Protein AF-A0A382RMR1-F1 (afdb_monomer_lite)

Secondary structure (DSSP, 8-state):
-------S-S------GGGGTT--SSSPEEEEEESSEEEEEEEEE-TTS-EEEEEEEEEE--------

Structure (mmCIF, N/CA/C/O backbone):
data_AF-A0A382RMR1-F1
#
_entry.id   AF-A0A382RMR1-F1
#
loop_
_atom_site.group_PDB
_atom_site.id
_atom_site.type_symbol
_atom_site.label_atom_id
_atom_site.label_alt_id
_atom_site.label_comp_id
_atom_site.label_asym_id
_atom_site.label_entity_id
_atom_site.label_seq_id
_atom_site.pdbx_PDB_ins_code
_atom_site.Cartn_x
_atom_site.Cartn_y
_atom_site.Cartn_z
_atom_site.occupancy
_atom_site.B_iso_or_equiv
_atom_site.auth_seq_id
_atom_site.auth_comp_id
_atom_site.auth_asym_id
_atom_site.auth_atom_id
_atom_site.pdbx_PDB_model_num
ATOM 1 N N . MET A 1 1 ? -2.819 20.619 -21.214 1.00 34.28 1 MET A N 1
ATOM 2 C CA . MET A 1 1 ? -3.187 19.843 -20.014 1.00 34.28 1 MET A CA 1
ATOM 3 C C . MET A 1 1 ? -3.705 18.513 -20.513 1.00 34.28 1 MET A C 1
ATOM 5 O O . MET A 1 1 ? -4.781 18.492 -21.089 1.00 34.28 1 MET A O 1
ATOM 9 N N . ILE A 1 2 ? -2.891 17.461 -20.454 1.00 33.59 2 ILE A N 1
ATOM 10 C CA . ILE A 1 2 ? -3.333 16.119 -20.839 1.00 33.59 2 ILE A CA 1
ATOM 11 C C . ILE A 1 2 ? -3.698 15.435 -19.526 1.00 33.59 2 ILE A C 1
ATOM 13 O O . ILE A 1 2 ? -2.818 15.046 -18.761 1.00 33.59 2 ILE A O 1
ATOM 17 N N . GLU A 1 3 ? -4.995 15.399 -19.226 1.00 38.50 3 GLU A N 1
ATOM 18 C CA . GLU A 1 3 ? -5.536 14.513 -18.201 1.00 38.50 3 GLU A CA 1
ATOM 19 C C . GLU A 1 3 ? -5.312 13.079 -18.677 1.00 38.50 3 GLU A C 1
ATOM 21 O O . GLU A 1 3 ? -5.997 12.570 -19.562 1.00 38.50 3 GLU A O 1
ATOM 26 N N . HIS A 1 4 ? -4.294 12.437 -18.114 1.00 40.28 4 HIS A N 1
ATOM 27 C CA . HIS A 1 4 ? -4.103 11.004 -18.243 1.00 40.28 4 HIS A CA 1
ATOM 28 C C . HIS A 1 4 ? -5.049 10.306 -17.263 1.00 40.28 4 HIS A C 1
ATOM 30 O O . HIS A 1 4 ? -4.632 9.836 -16.207 1.00 40.28 4 HIS A O 1
ATOM 36 N N . SER A 1 5 ? -6.334 10.233 -17.606 1.00 49.28 5 SER A N 1
ATOM 37 C CA . SER A 1 5 ? -7.253 9.268 -16.998 1.00 49.28 5 SER A CA 1
ATOM 38 C C . SER A 1 5 ? -6.898 7.883 -17.546 1.00 49.28 5 SER A C 1
ATOM 40 O O . SER A 1 5 ? -7.551 7.368 -18.453 1.00 49.28 5 SER A O 1
ATOM 42 N N . ALA A 1 6 ? -5.782 7.315 -17.083 1.00 40.41 6 ALA A N 1
ATOM 43 C CA . ALA A 1 6 ? -5.406 5.961 -17.460 1.00 40.41 6 ALA A CA 1
ATOM 44 C C . ALA A 1 6 ? -6.509 4.991 -16.984 1.00 40.41 6 ALA A C 1
ATOM 46 O O . ALA A 1 6 ? -6.983 5.129 -15.851 1.00 40.41 6 ALA A O 1
ATOM 47 N N . PRO A 1 7 ? -6.958 4.045 -17.830 1.00 40.31 7 PRO A N 1
ATOM 48 C CA . PRO A 1 7 ? -8.010 3.111 -17.457 1.00 40.31 7 PRO A CA 1
ATOM 49 C C . PRO A 1 7 ? -7.576 2.296 -16.231 1.00 40.31 7 PRO A C 1
ATOM 51 O O . PRO A 1 7 ? -6.469 1.767 -16.199 1.00 40.31 7 PRO A O 1
ATOM 54 N N . GLN A 1 8 ? -8.450 2.212 -15.223 1.00 50.16 8 GLN A N 1
ATOM 55 C CA . GLN A 1 8 ? -8.225 1.625 -13.887 1.00 50.16 8 GLN A CA 1
ATOM 56 C C . GLN A 1 8 ? -7.933 0.109 -13.866 1.00 50.16 8 GLN A C 1
ATOM 58 O O . GLN A 1 8 ? -7.905 -0.499 -12.799 1.00 50.16 8 GLN A O 1
ATOM 63 N N . GLU A 1 9 ? -7.694 -0.514 -15.016 1.00 45.88 9 GLU A N 1
ATOM 64 C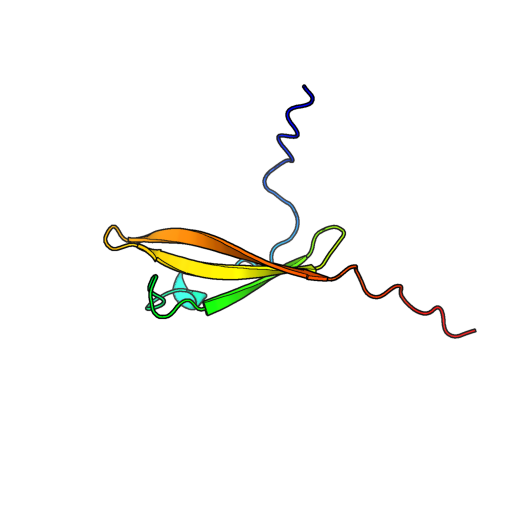 CA . GLU A 1 9 ? -7.558 -1.963 -15.162 1.00 45.88 9 GLU A CA 1
ATOM 65 C C . GLU A 1 9 ? -6.186 -2.336 -15.735 1.00 45.88 9 GLU A C 1
ATOM 67 O O . GLU A 1 9 ? -6.078 -2.960 -16.786 1.00 45.88 9 GLU A O 1
ATOM 72 N N . TYR A 1 10 ? -5.107 -1.958 -15.049 1.00 42.19 10 TYR A N 1
ATOM 73 C CA . TYR A 1 10 ? -3.776 -2.494 -15.346 1.00 42.19 10 TYR A CA 1
ATOM 74 C C . TYR A 1 10 ? -3.333 -3.424 -14.218 1.00 42.19 10 TYR A C 1
ATOM 76 O O . TYR A 1 10 ? -2.993 -2.986 -13.123 1.00 42.19 10 TYR A O 1
ATOM 84 N N . TYR A 1 11 ? -3.447 -4.726 -14.509 1.00 45.50 11 TYR A N 1
ATOM 85 C CA . TYR A 1 11 ? -2.930 -5.902 -13.798 1.00 45.50 11 TYR A CA 1
ATOM 86 C C . TYR A 1 11 ? -2.250 -5.627 -12.449 1.00 45.50 11 TYR A C 1
ATOM 88 O O . TYR A 1 11 ? -1.032 -5.674 -12.297 1.00 45.50 11 TYR A O 1
ATOM 96 N N . SER A 1 12 ? -3.072 -5.433 -11.425 1.00 48.41 12 SER A N 1
ATOM 97 C CA . SER A 1 12 ? -2.655 -5.627 -10.045 1.00 48.41 12 SER A CA 1
ATOM 98 C C . SER A 1 12 ? -2.708 -7.130 -9.764 1.00 48.41 12 SER A C 1
ATOM 100 O O . SER A 1 12 ? -3.702 -7.789 -10.073 1.00 48.41 12 SER A O 1
ATOM 102 N N . ARG A 1 13 ? -1.684 -7.705 -9.117 1.00 55.00 13 ARG A N 1
ATOM 103 C CA . ARG A 1 13 ? -1.989 -8.772 -8.150 1.00 55.00 13 ARG A CA 1
ATOM 104 C C . ARG A 1 13 ? -3.012 -8.128 -7.225 1.00 55.00 13 ARG A C 1
ATOM 106 O O . ARG A 1 13 ? -2.635 -7.215 -6.498 1.00 55.00 13 ARG A O 1
ATOM 113 N N . GLY A 1 14 ? -4.290 -8.458 -7.409 1.00 58.66 14 GLY A N 1
ATOM 114 C CA . GLY A 1 14 ? -5.385 -7.757 -6.756 1.00 58.66 14 GLY A CA 1
ATOM 115 C C . GLY A 1 14 ? -5.123 -7.788 -5.264 1.00 58.66 14 GLY A C 1
ATOM 116 O O . GLY A 1 14 ? -5.182 -8.860 -4.671 1.00 58.66 14 GLY A O 1
ATOM 117 N N . ILE A 1 15 ? -4.745 -6.643 -4.697 1.00 64.06 15 ILE A N 1
ATOM 118 C CA . ILE A 1 15 ? -4.570 -6.511 -3.259 1.00 64.06 15 ILE A CA 1
ATOM 119 C C . ILE A 1 15 ? -5.965 -6.726 -2.691 1.00 64.06 15 ILE A C 1
ATOM 121 O O . ILE A 1 15 ? -6.864 -5.906 -2.895 1.00 64.06 15 ILE A O 1
ATOM 125 N N . ALA A 1 16 ? -6.179 -7.880 -2.071 1.00 65.19 16 ALA A N 1
ATOM 126 C CA . ALA A 1 16 ? -7.442 -8.168 -1.437 1.00 65.19 16 ALA A CA 1
ATOM 127 C C . ALA A 1 16 ? -7.565 -7.252 -0.220 1.00 65.19 16 ALA A C 1
ATOM 129 O O . ALA A 1 16 ? -6.582 -6.950 0.451 1.00 65.19 16 ALA A O 1
ATOM 130 N N . TYR A 1 17 ? -8.789 -6.862 0.136 1.00 65.31 17 TYR A N 1
ATOM 131 C CA . TYR A 1 17 ? -9.040 -6.128 1.381 1.00 65.31 17 TYR A CA 1
ATOM 132 C C . TYR A 1 17 ? -8.387 -6.810 2.602 1.00 65.31 17 TYR A C 1
ATOM 134 O O . TYR A 1 17 ? -7.932 -6.145 3.527 1.00 65.31 17 TYR A O 1
ATOM 142 N N . GLY A 1 18 ? -8.292 -8.146 2.585 1.00 70.69 18 GLY A N 1
ATOM 143 C CA . GLY A 1 18 ? -7.595 -8.928 3.605 1.00 70.69 18 GLY A CA 1
ATOM 144 C C . GLY A 1 18 ? -6.097 -8.632 3.729 1.00 70.69 18 GLY A C 1
ATOM 145 O O . GLY A 1 18 ? -5.592 -8.666 4.845 1.00 70.69 18 GLY A O 1
ATOM 146 N N . ASP A 1 19 ? -5.412 -8.288 2.637 1.00 74.06 19 ASP A N 1
ATOM 147 C CA . ASP A 1 19 ? -3.967 -8.012 2.623 1.00 74.06 19 ASP A CA 1
ATOM 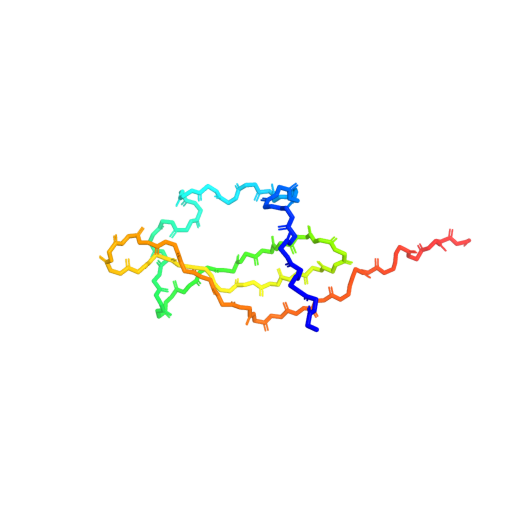148 C C . ASP A 1 19 ? -3.613 -6.700 3.340 1.00 74.06 19 ASP A C 1
ATOM 150 O O . ASP A 1 19 ? -2.498 -6.529 3.827 1.00 74.06 19 ASP A O 1
ATOM 154 N N . VAL A 1 20 ? -4.574 -5.775 3.424 1.00 81.00 20 VAL A N 1
ATOM 155 C CA . VAL A 1 20 ? -4.432 -4.462 4.082 1.00 81.00 20 VAL A CA 1
ATOM 156 C C . VAL A 1 20 ? -5.244 -4.362 5.374 1.00 81.00 20 VAL A C 1
ATOM 158 O O . VAL A 1 20 ? -5.256 -3.323 6.036 1.00 81.00 20 VAL A O 1
ATOM 161 N N . LYS A 1 21 ? -5.933 -5.439 5.765 1.00 81.25 21 LYS A N 1
ATOM 162 C CA . LYS A 1 21 ? -6.770 -5.462 6.964 1.00 81.25 21 LYS A CA 1
ATOM 163 C C . LYS A 1 21 ? -5.893 -5.342 8.212 1.00 81.25 21 LYS A C 1
ATOM 165 O O . LYS A 1 21 ? -5.083 -6.217 8.497 1.00 81.25 21 LYS A O 1
ATOM 170 N N . GLY A 1 22 ? -6.104 -4.275 8.981 1.00 84.56 22 GLY A N 1
ATOM 171 C CA . GLY A 1 22 ? -5.330 -3.970 10.190 1.00 84.56 22 GLY A CA 1
ATOM 172 C C . GLY A 1 22 ? -4.125 -3.058 9.954 1.00 84.56 22 GLY A C 1
ATOM 173 O O . GLY A 1 22 ? -3.516 -2.620 10.925 1.00 84.56 22 GLY A O 1
ATOM 174 N N . ALA A 1 23 ? -3.811 -2.728 8.698 1.00 89.44 23 ALA A N 1
ATOM 175 C CA . ALA A 1 23 ? -2.863 -1.671 8.385 1.00 89.44 23 ALA A CA 1
ATOM 176 C C . ALA A 1 23 ? -3.494 -0.307 8.692 1.00 89.44 23 ALA A C 1
ATOM 178 O O . ALA A 1 23 ? -4.627 -0.039 8.286 1.00 89.44 23 ALA A O 1
ATOM 179 N N . THR A 1 24 ? -2.749 0.556 9.377 1.00 91.69 24 THR A N 1
ATOM 180 C CA . THR A 1 24 ? -3.180 1.912 9.746 1.00 91.69 24 THR A CA 1
ATOM 181 C C . THR A 1 24 ? -2.228 2.945 9.159 1.00 91.69 24 THR A C 1
ATOM 183 O O . THR A 1 24 ? -1.163 2.612 8.643 1.00 91.69 24 THR A O 1
ATOM 186 N N . LYS A 1 25 ? -2.573 4.229 9.264 1.00 89.69 25 LYS A N 1
ATOM 187 C CA . LYS A 1 25 ? -1.698 5.317 8.807 1.00 89.69 25 LYS A CA 1
ATOM 188 C C . LYS A 1 25 ? -0.318 5.301 9.477 1.00 89.69 25 LYS A C 1
ATOM 190 O O . LYS A 1 25 ? 0.676 5.648 8.846 1.00 89.69 25 LYS A O 1
ATOM 195 N N . GLU A 1 26 ? -0.266 4.910 10.749 1.00 93.25 26 GLU A N 1
ATOM 196 C CA . GLU A 1 26 ? 0.969 4.816 11.538 1.00 93.25 26 GLU A CA 1
ATOM 197 C C . GLU A 1 26 ? 1.724 3.504 11.285 1.00 93.25 26 GLU A C 1
ATOM 199 O O . GLU A 1 26 ? 2.942 3.445 11.449 1.00 93.25 26 GLU A O 1
ATOM 204 N N . SER A 1 27 ? 1.012 2.459 10.856 1.00 92.25 27 SER A N 1
ATOM 205 C CA . SER A 1 27 ? 1.575 1.151 10.528 1.00 92.25 27 SER A CA 1
ATOM 206 C C . SER A 1 27 ? 1.022 0.641 9.189 1.00 92.25 27 SER A C 1
ATOM 208 O O . SER A 1 27 ? 0.168 -0.252 9.162 1.00 92.25 27 SER A O 1
ATOM 210 N N . PRO A 1 28 ? 1.453 1.238 8.061 1.00 91.50 28 PRO A N 1
ATOM 211 C CA . PRO A 1 28 ? 0.975 0.841 6.748 1.00 91.50 28 PRO A CA 1
ATOM 212 C C . PRO A 1 28 ? 1.685 -0.425 6.266 1.00 91.50 28 PRO A C 1
ATOM 214 O O . PRO A 1 28 ? 2.823 -0.713 6.647 1.00 91.50 28 PRO A O 1
ATOM 217 N N . VAL A 1 29 ? 1.049 -1.149 5.350 1.00 90.25 29 VAL A N 1
ATOM 218 C CA . VAL A 1 29 ? 1.688 -2.263 4.642 1.00 90.25 29 VAL A CA 1
ATOM 219 C C . VAL A 1 29 ? 2.319 -1.783 3.343 1.00 90.25 29 VAL A C 1
ATOM 221 O O . VAL A 1 29 ? 1.840 -0.847 2.703 1.00 90.25 29 VAL A O 1
ATOM 224 N N . LYS A 1 30 ? 3.409 -2.434 2.935 1.00 89.06 30 LYS A N 1
ATOM 225 C CA . LYS A 1 30 ? 4.047 -2.175 1.643 1.00 89.06 30 LYS A CA 1
ATOM 226 C C . LYS A 1 30 ? 3.389 -3.013 0.561 1.00 89.06 30 LYS A C 1
ATOM 228 O O . LYS A 1 30 ? 3.353 -4.236 0.673 1.00 89.06 30 LYS A O 1
ATOM 233 N N . ILE A 1 31 ? 2.945 -2.362 -0.505 1.00 86.19 31 ILE A N 1
ATOM 234 C CA . ILE A 1 31 ? 2.435 -3.030 -1.703 1.00 86.19 31 ILE A CA 1
ATOM 235 C C . ILE A 1 31 ? 3.231 -2.586 -2.925 1.00 86.19 31 ILE A C 1
ATOM 237 O O . ILE A 1 31 ? 3.708 -1.455 -2.986 1.00 86.19 31 ILE A O 1
ATOM 241 N N . ALA A 1 32 ? 3.363 -3.475 -3.903 1.00 84.44 32 ALA A N 1
ATOM 242 C CA . ALA A 1 32 ? 3.981 -3.171 -5.184 1.00 84.44 32 ALA A CA 1
ATOM 243 C C . ALA A 1 32 ? 2.913 -3.203 -6.280 1.00 84.44 32 ALA A C 1
ATOM 245 O O . ALA A 1 32 ? 2.197 -4.198 -6.412 1.00 84.44 32 ALA A O 1
ATOM 246 N N . ARG A 1 33 ? 2.820 -2.136 -7.075 1.00 81.50 33 ARG A N 1
ATOM 247 C CA . ARG A 1 33 ? 2.033 -2.106 -8.312 1.00 81.50 33 ARG A CA 1
ATOM 248 C C . ARG A 1 33 ? 2.994 -2.091 -9.490 1.00 81.50 33 ARG A C 1
ATOM 250 O O . ARG A 1 33 ? 3.919 -1.279 -9.531 1.00 81.50 33 ARG A O 1
ATOM 257 N N . GLN A 1 34 ? 2.791 -3.017 -10.417 1.00 76.38 34 GLN A N 1
ATOM 258 C CA . GLN A 1 34 ? 3.618 -3.135 -11.606 1.00 76.38 34 GLN A CA 1
ATOM 259 C C . GLN A 1 34 ? 2.854 -2.568 -12.798 1.00 76.38 34 GLN A C 1
ATOM 261 O O . GLN A 1 34 ? 1.829 -3.110 -13.201 1.00 76.38 34 GLN A O 1
ATOM 266 N N . GLU A 1 35 ? 3.377 -1.481 -13.353 1.00 72.56 35 GLU A N 1
ATOM 267 C CA . GLU A 1 35 ? 2.930 -0.910 -14.624 1.00 72.56 35 GLU A CA 1
ATOM 268 C C . GLU A 1 35 ? 4.106 -1.010 -15.618 1.00 72.56 35 GLU A C 1
ATOM 270 O O . GLU A 1 35 ? 4.619 -2.101 -15.875 1.00 72.56 35 GLU A O 1
ATOM 275 N N . PHE A 1 36 ? 4.602 0.122 -16.124 1.00 73.38 36 PHE A N 1
ATOM 276 C CA . PHE A 1 36 ? 5.869 0.226 -16.872 1.00 73.38 36 PHE A CA 1
ATOM 277 C C . PHE A 1 36 ? 7.102 0.243 -15.956 1.00 73.38 36 PHE A C 1
ATOM 279 O O . PHE A 1 36 ? 8.217 -0.061 -16.370 1.00 73.38 36 PHE A O 1
ATOM 286 N N . VAL A 1 37 ? 6.877 0.602 -14.698 1.00 76.44 37 VAL A N 1
ATOM 287 C CA . VAL A 1 37 ? 7.834 0.660 -13.596 1.00 76.44 37 VAL A CA 1
ATOM 288 C C . VAL A 1 37 ? 7.186 -0.013 -12.389 1.00 76.44 37 VAL A C 1
ATOM 290 O O . VAL A 1 37 ? 5.959 -0.160 -12.332 1.00 76.44 37 VAL A O 1
ATOM 293 N N . THR A 1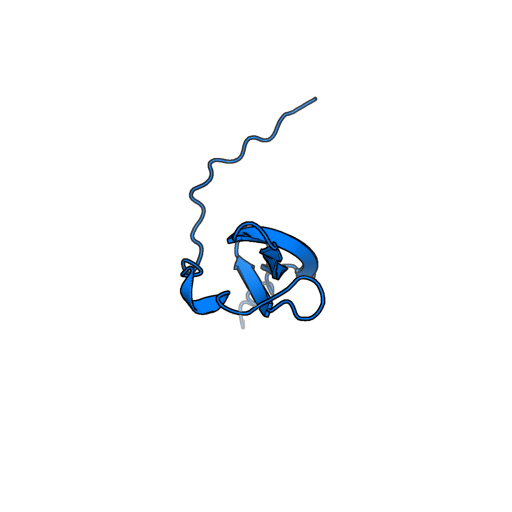 38 ? 7.995 -0.447 -11.433 1.00 82.38 38 THR A N 1
ATOM 294 C CA . THR A 1 38 ? 7.499 -0.990 -10.171 1.00 82.38 38 THR A CA 1
ATOM 295 C C . THR A 1 38 ? 7.348 0.153 -9.181 1.00 82.38 38 THR A C 1
ATOM 297 O O . THR A 1 38 ? 8.338 0.731 -8.743 1.00 82.38 38 THR A O 1
ATOM 300 N N . ARG A 1 39 ? 6.113 0.469 -8.797 1.00 84.94 39 ARG A N 1
ATOM 301 C CA . ARG A 1 39 ? 5.820 1.474 -7.771 1.00 84.94 39 ARG A CA 1
ATOM 302 C C . ARG A 1 39 ? 5.526 0.794 -6.449 1.00 84.94 39 ARG A C 1
ATOM 304 O O . ARG A 1 39 ? 4.674 -0.093 -6.383 1.00 84.94 39 ARG A O 1
ATOM 311 N N . ILE A 1 40 ? 6.217 1.218 -5.401 1.00 86.06 40 ILE A N 1
ATOM 312 C CA . ILE A 1 40 ? 5.990 0.753 -4.038 1.00 86.06 40 ILE A CA 1
ATOM 313 C C . ILE A 1 40 ? 5.159 1.800 -3.309 1.00 86.06 40 ILE A C 1
ATOM 315 O O . ILE A 1 40 ? 5.496 2.984 -3.307 1.00 86.06 40 ILE A O 1
ATOM 319 N N . PHE A 1 41 ? 4.089 1.355 -2.658 1.00 88.69 41 PHE A N 1
ATOM 320 C CA . PHE A 1 41 ? 3.201 2.199 -1.870 1.00 88.69 41 PHE A CA 1
ATOM 321 C C . PHE A 1 41 ? 3.153 1.727 -0.423 1.00 88.69 41 PHE A C 1
ATOM 323 O O . PHE A 1 41 ? 3.258 0.534 -0.138 1.00 88.69 41 PHE A O 1
ATOM 330 N N . HIS A 1 42 ? 2.933 2.672 0.482 1.00 92.25 42 HIS A N 1
ATOM 331 C CA . HIS A 1 42 ? 2.362 2.404 1.793 1.00 92.25 42 HIS A CA 1
ATOM 332 C C . HIS A 1 42 ? 0.843 2.441 1.676 1.00 92.25 42 HIS A C 1
ATOM 334 O O . HIS A 1 42 ? 0.292 3.486 1.343 1.00 92.25 42 HIS A O 1
ATOM 340 N N . ALA A 1 43 ? 0.185 1.318 1.946 1.00 89.88 43 ALA A N 1
ATOM 341 C CA . ALA A 1 43 ? -1.262 1.171 1.903 1.00 89.88 43 ALA A CA 1
ATOM 342 C C . ALA A 1 43 ? -1.830 0.872 3.296 1.00 89.88 43 ALA A C 1
ATOM 344 O O . ALA A 1 43 ? -1.207 0.166 4.093 1.00 89.88 43 ALA A O 1
ATOM 345 N N . TYR A 1 44 ? -3.004 1.422 3.594 1.00 90.62 44 TYR A N 1
ATOM 346 C CA . TYR A 1 44 ? -3.710 1.226 4.859 1.00 90.62 44 TYR A CA 1
ATOM 347 C C . TYR A 1 44 ? -5.207 1.521 4.718 1.00 90.62 44 TYR A C 1
ATOM 349 O O . TYR A 1 44 ? -5.652 2.040 3.692 1.00 90.62 44 TYR A O 1
ATOM 357 N N . LEU A 1 45 ? -5.981 1.195 5.754 1.00 87.75 45 LEU A N 1
ATOM 358 C CA . LEU A 1 45 ? -7.365 1.643 5.893 1.00 87.75 45 LEU A CA 1
ATOM 359 C C . LEU A 1 45 ? -7.417 2.807 6.885 1.00 87.75 45 LEU A C 1
ATOM 361 O O . LEU A 1 45 ? -6.785 2.743 7.942 1.00 87.75 45 LEU A O 1
ATOM 365 N N . ASP A 1 46 ? -8.126 3.879 6.538 1.00 87.31 46 ASP A N 1
ATOM 366 C CA . ASP A 1 46 ? -8.392 4.966 7.481 1.00 87.31 46 ASP A CA 1
ATOM 367 C C . ASP A 1 46 ? -9.426 4.556 8.547 1.00 87.31 46 ASP A C 1
ATOM 369 O O . ASP A 1 46 ? -9.963 3.444 8.528 1.00 87.31 46 ASP A O 1
ATOM 373 N N . ASP A 1 47 ? -9.714 5.456 9.489 1.00 89.06 47 ASP A N 1
ATOM 374 C CA . ASP A 1 47 ? -10.654 5.196 10.588 1.00 89.06 47 ASP A CA 1
ATOM 375 C C . ASP A 1 47 ? -12.095 4.932 10.102 1.00 89.06 47 ASP A C 1
ATOM 377 O O . ASP A 1 47 ? -12.900 4.343 10.822 1.00 89.06 47 ASP A O 1
ATOM 381 N N . GLU A 1 48 ? -12.421 5.331 8.868 1.00 90.56 48 GLU A N 1
ATOM 382 C CA . GLU A 1 48 ? -13.703 5.070 8.204 1.00 90.56 48 GLU A CA 1
ATOM 383 C C . GLU A 1 48 ? -13.677 3.763 7.382 1.00 90.56 48 GLU A C 1
ATOM 385 O O . GLU A 1 48 ? -14.658 3.413 6.723 1.00 90.56 48 GLU A O 1
ATOM 390 N N . GLY A 1 49 ? -12.565 3.019 7.413 1.00 83.50 49 GLY A N 1
ATOM 391 C CA . GLY A 1 49 ? -12.367 1.783 6.657 1.00 83.50 49 GLY A CA 1
ATOM 392 C C . GLY A 1 49 ? -12.096 2.005 5.168 1.00 83.50 49 GLY A C 1
ATOM 393 O O . GLY A 1 49 ? -12.200 1.060 4.381 1.00 83.50 49 GLY A O 1
ATOM 394 N N . ARG A 1 50 ? -11.765 3.232 4.751 1.00 87.00 50 ARG A N 1
ATOM 395 C CA . ARG A 1 50 ? -11.469 3.558 3.353 1.00 87.00 50 ARG A CA 1
ATOM 396 C C . ARG A 1 50 ? -10.012 3.271 3.039 1.00 87.00 50 ARG A C 1
ATOM 398 O O . ARG A 1 50 ? -9.108 3.598 3.804 1.00 87.00 50 ARG A O 1
ATOM 405 N N . TYR A 1 51 ? -9.789 2.701 1.864 1.00 87.44 51 TYR A N 1
ATOM 406 C CA . TYR A 1 51 ? -8.452 2.423 1.364 1.00 87.44 51 TYR A CA 1
ATOM 407 C C . TYR A 1 51 ? -7.685 3.712 1.048 1.00 87.44 51 TYR A C 1
ATOM 409 O O . TYR A 1 51 ? -8.161 4.558 0.291 1.00 87.44 51 TYR A O 1
ATOM 417 N N . CYS A 1 52 ? -6.481 3.822 1.602 1.00 88.00 52 CYS A N 1
ATOM 418 C CA . CYS A 1 52 ? -5.546 4.918 1.389 1.00 88.00 52 CYS A CA 1
ATOM 419 C C . CYS A 1 52 ? -4.189 4.361 0.948 1.00 88.00 52 CYS A C 1
ATOM 421 O O . CYS A 1 52 ? -3.711 3.376 1.512 1.00 88.00 52 CYS A O 1
ATOM 423 N N . GLU A 1 53 ? -3.534 5.014 -0.015 1.00 90.06 53 GLU A N 1
ATOM 424 C CA . GLU A 1 53 ? -2.172 4.668 -0.426 1.00 90.06 53 GLU A CA 1
ATOM 425 C C . GLU A 1 53 ? -1.300 5.902 -0.672 1.00 90.06 53 GLU A C 1
ATOM 427 O O . GLU A 1 53 ? -1.769 6.925 -1.170 1.00 90.06 53 GLU A O 1
ATOM 432 N N . THR A 1 54 ? -0.014 5.787 -0.340 1.00 90.19 54 THR A N 1
ATOM 433 C CA . THR A 1 54 ? 0.996 6.827 -0.563 1.00 90.19 54 THR A CA 1
ATOM 434 C C . THR A 1 54 ? 2.202 6.217 -1.263 1.00 90.19 54 THR A C 1
ATOM 436 O O . THR A 1 54 ? 2.767 5.238 -0.772 1.00 90.19 54 THR A O 1
ATOM 439 N N . LEU A 1 55 ? 2.611 6.793 -2.397 1.00 89.56 55 LEU A N 1
ATOM 440 C CA . LEU A 1 55 ? 3.809 6.370 -3.127 1.00 89.56 55 LEU A CA 1
ATOM 441 C C . LEU A 1 55 ? 5.053 6.596 -2.257 1.00 89.56 55 LEU A C 1
ATOM 443 O O . LEU A 1 55 ? 5.255 7.696 -1.745 1.00 89.56 55 LEU A O 1
ATOM 447 N N . VAL A 1 56 ? 5.876 5.561 -2.101 1.00 88.94 56 VAL A N 1
ATOM 448 C CA . VAL A 1 56 ? 7.133 5.632 -1.338 1.00 88.94 56 VAL A CA 1
ATOM 449 C C . VAL A 1 56 ? 8.367 5.410 -2.195 1.00 88.94 56 VAL A C 1
ATOM 451 O O . VAL A 1 56 ? 9.419 5.945 -1.863 1.00 88.94 56 VAL A O 1
ATOM 454 N N . ASP A 1 57 ? 8.253 4.639 -3.274 1.00 84.75 57 ASP A N 1
ATOM 455 C CA . ASP A 1 57 ? 9.374 4.377 -4.171 1.00 84.75 57 ASP A CA 1
ATOM 456 C C . ASP A 1 57 ? 8.882 4.068 -5.585 1.00 84.75 57 ASP A C 1
ATOM 458 O O . ASP A 1 57 ? 7.793 3.519 -5.774 1.00 84.75 57 ASP A O 1
ATOM 462 N N . GLU A 1 58 ? 9.702 4.3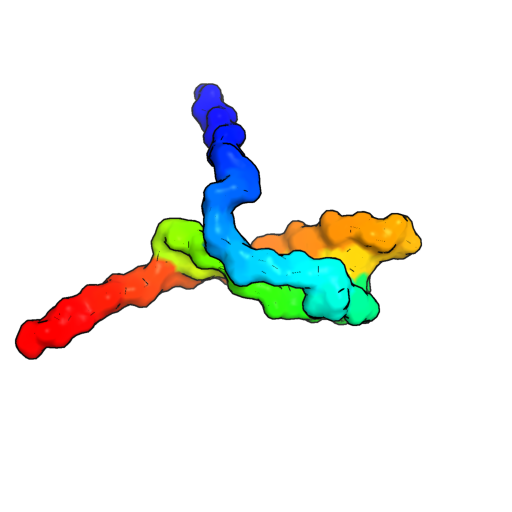93 -6.575 1.00 85.88 58 GLU A N 1
ATOM 463 C CA . GLU A 1 58 ? 9.492 4.011 -7.967 1.00 85.88 58 GLU A CA 1
ATOM 464 C C . GLU A 1 58 ? 10.794 3.421 -8.500 1.00 85.88 58 GLU A C 1
ATOM 466 O O . GLU A 1 58 ? 11.820 4.091 -8.589 1.00 85.88 58 GLU A O 1
ATOM 471 N N . GLN A 1 59 ? 10.744 2.144 -8.861 1.00 78.44 59 GLN A N 1
ATOM 472 C CA . GLN A 1 59 ? 11.872 1.431 -9.428 1.00 78.44 59 GLN A CA 1
ATOM 473 C C . GLN A 1 59 ? 11.619 1.233 -10.918 1.00 78.44 59 GLN A C 1
ATOM 475 O O . GLN A 1 59 ? 10.579 0.668 -11.282 1.00 78.44 59 GLN A O 1
ATOM 480 N N . PRO A 1 60 ? 12.543 1.655 -11.801 1.00 71.00 60 PRO A N 1
ATOM 481 C CA . PRO A 1 60 ? 12.435 1.307 -13.207 1.00 71.00 60 PRO A CA 1
ATOM 482 C C . PRO A 1 60 ? 12.344 -0.215 -13.317 1.00 71.00 60 PRO A C 1
ATOM 484 O O . PRO A 1 60 ? 12.996 -0.923 -12.542 1.00 71.00 60 PRO A O 1
ATOM 487 N N . GLN A 1 61 ? 11.529 -0.731 -14.247 1.00 63.31 61 GLN A N 1
ATOM 488 C CA . GLN A 1 61 ? 11.589 -2.158 -14.557 1.00 63.31 61 GLN A CA 1
ATOM 489 C C . GLN A 1 61 ? 13.059 -2.492 -14.781 1.00 63.31 61 GLN A C 1
ATOM 491 O O . GLN A 1 61 ? 13.714 -1.831 -15.592 1.00 63.31 61 GLN A O 1
ATOM 496 N N . ALA A 1 62 ? 13.578 -3.465 -14.023 1.00 55.69 62 ALA A N 1
ATOM 497 C CA . ALA A 1 62 ? 14.876 -4.030 -14.323 1.00 55.69 62 ALA A CA 1
ATOM 498 C C . ALA A 1 62 ? 14.810 -4.381 -15.803 1.00 55.69 62 ALA A C 1
ATOM 500 O O . ALA A 1 62 ? 13.991 -5.215 -16.203 1.00 55.69 62 ALA A O 1
ATOM 501 N N . SER A 1 63 ? 15.583 -3.661 -16.620 1.00 51.78 63 SER A N 1
ATOM 502 C CA . SER A 1 63 ? 15.773 -4.027 -18.006 1.00 51.78 63 SER A CA 1
ATOM 503 C C . SER A 1 63 ? 16.119 -5.498 -17.942 1.00 51.78 63 SER A C 1
ATOM 505 O O . SER A 1 63 ? 17.073 -5.874 -17.260 1.00 51.78 63 SER A O 1
ATOM 507 N N . HIS A 1 64 ? 15.271 -6.339 -18.538 1.00 48.69 64 HIS A N 1
ATOM 508 C CA . HIS A 1 64 ? 15.642 -7.714 -18.795 1.00 48.69 64 HIS A CA 1
ATOM 509 C C . HIS A 1 64 ? 16.996 -7.606 -19.485 1.00 48.69 64 HIS A C 1
ATOM 511 O O . HIS A 1 64 ? 17.079 -7.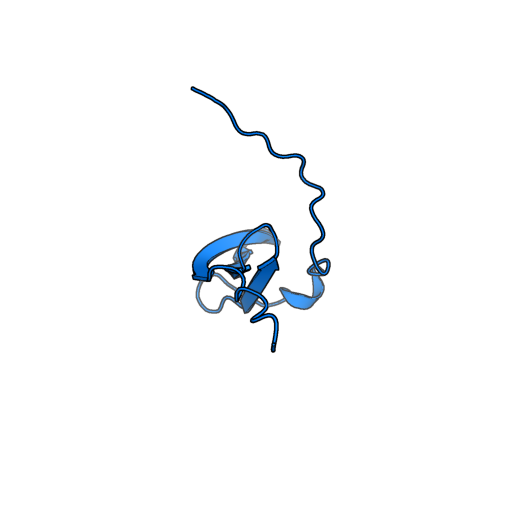178 -20.638 1.00 48.69 64 HIS A O 1
ATOM 517 N N . ALA A 1 65 ? 18.064 -7.866 -18.733 1.00 47.03 65 ALA A N 1
ATOM 518 C CA . ALA A 1 65 ? 19.375 -8.041 -19.290 1.00 47.03 65 ALA A CA 1
ATOM 519 C C . ALA A 1 65 ? 19.179 -9.261 -20.174 1.00 47.03 65 ALA A C 1
ATOM 521 O O . ALA A 1 65 ? 19.057 -10.380 -19.677 1.00 47.03 65 ALA A O 1
ATOM 522 N N . TYR A 1 66 ? 19.000 -9.023 -21.472 1.00 49.38 66 TYR A N 1
ATOM 523 C CA . TYR A 1 66 ? 19.124 -10.062 -22.468 1.00 49.38 66 TYR A CA 1
ATOM 524 C C . TYR A 1 66 ? 20.545 -10.585 -22.287 1.00 49.38 66 TYR A C 1
ATOM 526 O O . TYR A 1 66 ? 21.506 -9.964 -22.738 1.00 49.38 66 TYR A O 1
ATOM 534 N N . ALA A 1 67 ? 20.667 -11.663 -21.512 1.00 46.22 67 ALA A N 1
ATOM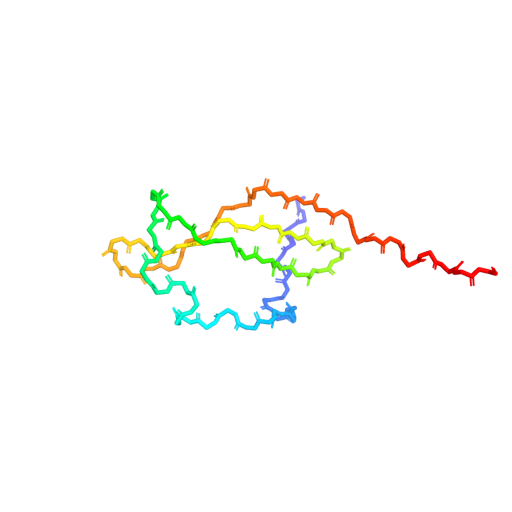 535 C CA . ALA A 1 67 ? 21.874 -12.453 -21.431 1.00 46.22 67 ALA A CA 1
ATOM 536 C C . ALA A 1 67 ? 22.173 -12.883 -22.869 1.00 46.22 67 ALA A C 1
ATOM 538 O O . ALA A 1 67 ? 21.405 -13.640 -23.466 1.00 46.22 67 ALA A O 1
ATOM 539 N N . SER A 1 68 ? 23.201 -12.259 -23.440 1.00 42.81 68 SER A N 1
ATOM 540 C CA . SER A 1 68 ? 23.804 -12.650 -24.712 1.00 42.81 68 SER A CA 1
ATOM 541 C C . SER A 1 68 ? 24.804 -13.767 -24.461 1.00 42.81 68 SER A C 1
ATOM 543 O O . SER A 1 68 ? 25.447 -13.726 -23.385 1.00 42.81 68 SER A O 1
#

Organism: NCBI:txid408172

Sequence (68 aa):
MIEHSAPQEYYSRGIAYGDVKGATKESPVKIARQEFVTRIFHAYLDDEGRYCETLVDEQPQASHAYAS

pLDDT: mean 71.85, std 19.0, range [33.59, 93.25]

Radius of gyration: 14.79 Å; chains: 1; bounding box: 38×32×36 Å

Foldseek 3Di:
DDPCPPPPDDDDPPCPLVNQVPAEPVRFDWDWDDDQWTWIWGWHAYPVRDIDIDTDDTGHPPPPPPPD